Protein AF-A0A6P0T2X6-F1 (afdb_monomer_lite)

Structure (mmCIF, N/CA/C/O backbone):
data_AF-A0A6P0T2X6-F1
#
_entry.id   AF-A0A6P0T2X6-F1
#
loop_
_atom_site.group_PDB
_atom_site.id
_atom_site.type_symbol
_atom_site.label_atom_id
_atom_site.label_alt_id
_atom_site.label_comp_id
_atom_site.label_asym_id
_atom_site.label_entity_id
_atom_site.label_seq_id
_atom_site.pdbx_PDB_ins_code
_atom_site.Cartn_x
_atom_site.Cartn_y
_atom_site.Cartn_z
_atom_site.occupancy
_atom_site.B_iso_or_equiv
_atom_site.auth_seq_id
_atom_site.auth_comp_id
_atom_site.auth_asym_id
_atom_site.auth_atom_id
_atom_site.pdbx_PDB_model_num
ATOM 1 N N . MET A 1 1 ? -21.046 -7.650 6.743 1.00 77.81 1 MET A N 1
ATOM 2 C CA . MET A 1 1 ? -20.818 -6.300 6.173 1.00 77.81 1 MET A CA 1
ATOM 3 C C . MET A 1 1 ? -19.509 -5.763 6.738 1.00 77.81 1 MET A C 1
ATOM 5 O O . MET A 1 1 ? -19.230 -6.063 7.890 1.00 77.81 1 MET A O 1
ATOM 9 N N . GLN A 1 2 ? -18.695 -5.042 5.960 1.00 88.12 2 GLN A N 1
ATOM 10 C CA . GLN A 1 2 ? -17.404 -4.502 6.414 1.00 88.12 2 GLN A CA 1
ATOM 11 C C . GLN A 1 2 ? -17.383 -2.985 6.212 1.00 88.12 2 GLN A C 1
ATOM 13 O O . GLN A 1 2 ? -17.538 -2.525 5.084 1.00 88.12 2 GLN A O 1
ATOM 18 N N . LEU A 1 3 ? -17.189 -2.225 7.294 1.00 95.38 3 LEU A N 1
ATOM 19 C CA . LEU A 1 3 ? -17.110 -0.766 7.251 1.00 95.38 3 LEU A CA 1
ATOM 20 C C . LEU A 1 3 ? -15.648 -0.326 7.102 1.00 95.38 3 LEU A C 1
ATOM 22 O O . LEU A 1 3 ? -14.772 -0.789 7.836 1.00 95.38 3 LEU A O 1
ATOM 26 N N . ILE A 1 4 ? -15.381 0.560 6.144 1.00 95.50 4 ILE A N 1
ATOM 27 C CA . ILE A 1 4 ? -14.054 1.130 5.895 1.00 95.50 4 ILE A CA 1
ATOM 28 C C . ILE A 1 4 ? -14.215 2.635 5.712 1.00 95.50 4 ILE A C 1
ATOM 30 O O . ILE A 1 4 ? -15.064 3.063 4.932 1.00 95.50 4 ILE A O 1
ATOM 34 N N . ILE A 1 5 ? -13.405 3.427 6.409 1.00 95.88 5 ILE A N 1
ATOM 35 C CA . ILE A 1 5 ? -13.411 4.884 6.301 1.00 95.88 5 ILE A CA 1
ATOM 36 C C . ILE A 1 5 ? -12.134 5.401 5.640 1.00 95.88 5 ILE A C 1
ATOM 38 O O . ILE A 1 5 ? -11.031 5.045 6.043 1.00 95.88 5 ILE A O 1
ATOM 42 N N . GLY A 1 6 ? -12.285 6.257 4.629 1.00 94.00 6 GLY A N 1
ATOM 43 C CA . GLY A 1 6 ? -11.188 6.973 3.970 1.00 94.00 6 GLY A CA 1
ATOM 44 C C . GLY A 1 6 ? -11.047 8.393 4.510 1.00 94.00 6 GLY A C 1
ATOM 45 O O . GLY A 1 6 ? -11.307 9.351 3.792 1.00 94.00 6 GLY A O 1
ATOM 46 N N . SER A 1 7 ? -10.715 8.531 5.793 1.00 92.00 7 SER A N 1
ATOM 47 C CA . SER A 1 7 ? -10.508 9.824 6.451 1.00 92.00 7 SER A CA 1
ATOM 48 C C . SER A 1 7 ? -9.196 9.802 7.230 1.00 92.00 7 SER A C 1
ATOM 50 O O . SER A 1 7 ? -8.650 8.746 7.529 1.00 92.00 7 SER A O 1
ATOM 52 N N . HIS A 1 8 ? -8.684 10.984 7.559 1.00 89.00 8 HIS A N 1
ATOM 53 C CA . HIS A 1 8 ? -7.601 11.152 8.531 1.00 89.00 8 HIS A CA 1
ATOM 54 C C . HIS A 1 8 ? -8.084 11.855 9.807 1.00 89.00 8 HIS A C 1
ATOM 56 O O . HIS A 1 8 ? -7.308 12.089 10.735 1.00 89.00 8 HIS A O 1
ATOM 62 N N . ASN A 1 9 ? -9.372 12.207 9.874 1.00 93.31 9 ASN A N 1
ATOM 63 C CA . ASN A 1 9 ? -9.953 12.847 11.040 1.00 93.31 9 ASN A CA 1
ATOM 64 C C . ASN A 1 9 ? -10.232 11.806 12.136 1.00 93.31 9 ASN A C 1
ATOM 66 O O . ASN A 1 9 ? -11.081 10.925 11.990 1.00 93.31 9 ASN A O 1
ATOM 70 N N . LYS A 1 10 ? -9.535 11.955 13.267 1.00 95.19 10 LYS A N 1
ATOM 71 C CA . LYS A 1 10 ? -9.621 11.044 14.418 1.00 95.19 10 LYS A CA 1
ATOM 72 C C . LYS A 1 10 ? -11.046 10.929 14.970 1.00 95.19 10 LYS A C 1
ATOM 74 O O . LYS A 1 10 ? -11.495 9.820 15.231 1.00 95.19 10 LYS A O 1
ATOM 79 N N . ALA A 1 11 ? -11.772 12.044 15.081 1.00 95.94 11 ALA A N 1
ATOM 80 C CA . ALA A 1 11 ? -13.141 12.042 15.594 1.00 95.94 11 ALA A CA 1
ATOM 81 C C . ALA A 1 11 ? -14.099 11.281 14.664 1.00 95.94 11 ALA A C 1
ATOM 83 O O . ALA A 1 11 ? -14.984 10.572 15.136 1.00 95.94 11 ALA A O 1
ATOM 84 N N . THR A 1 12 ? -13.895 11.358 13.345 1.00 96.31 12 THR A N 1
ATOM 85 C CA . THR A 1 12 ? -14.683 10.566 12.392 1.00 96.31 12 THR A CA 1
ATOM 86 C C . THR A 1 12 ? -14.374 9.073 12.499 1.00 96.31 12 THR A C 1
ATOM 88 O O . THR A 1 12 ? -15.289 8.263 12.379 1.00 96.31 12 THR A O 1
ATOM 91 N N . HIS A 1 13 ? -13.121 8.686 12.765 1.00 96.25 13 HIS A N 1
ATOM 92 C CA . HIS A 1 13 ? -12.790 7.281 13.034 1.00 96.25 13 HIS A CA 1
ATOM 93 C C . HIS A 1 13 ? -13.506 6.768 14.279 1.00 96.25 13 HIS A C 1
ATOM 95 O O . HIS A 1 13 ? -14.048 5.666 14.257 1.00 96.25 13 HIS A O 1
ATOM 101 N N . ASP A 1 14 ? -13.507 7.560 15.349 1.00 95.44 14 ASP A N 1
ATOM 102 C CA . ASP A 1 14 ? -14.131 7.178 16.614 1.00 95.44 14 ASP A CA 1
ATOM 103 C C . ASP A 1 14 ? -15.646 7.028 16.438 1.00 95.44 14 ASP A C 1
ATOM 105 O O . ASP A 1 14 ? -16.199 5.996 16.804 1.00 95.44 14 ASP A O 1
ATOM 109 N N . LEU A 1 15 ? -16.293 7.986 15.766 1.00 96.38 15 LEU A N 1
ATOM 110 C CA . LEU A 1 15 ? -17.717 7.917 15.430 1.00 96.38 15 LEU A CA 1
ATOM 111 C C . LEU A 1 15 ? -18.057 6.707 14.548 1.00 96.38 15 LEU A C 1
ATOM 113 O O . LEU A 1 15 ? -19.029 6.007 14.804 1.00 96.38 15 LEU A O 1
ATOM 117 N N . ALA A 1 16 ? -17.274 6.436 13.502 1.00 96.00 16 ALA A N 1
ATOM 118 C CA . ALA A 1 16 ? -17.535 5.283 12.643 1.00 96.00 16 ALA A CA 1
ATOM 119 C C . ALA A 1 16 ? -17.399 3.964 13.419 1.00 96.00 16 ALA A C 1
ATOM 121 O O . ALA A 1 16 ? -18.199 3.048 13.222 1.00 96.00 16 ALA A O 1
ATOM 122 N N . ASN A 1 17 ? -16.431 3.892 14.341 1.00 95.38 17 ASN A N 1
ATOM 123 C CA . ASN A 1 17 ? -16.254 2.731 15.201 1.00 95.38 17 ASN A CA 1
ATOM 124 C C . ASN A 1 17 ? -17.401 2.541 16.193 1.00 95.38 17 ASN A C 1
ATOM 126 O O . ASN A 1 17 ? -17.608 1.403 16.567 1.00 95.38 17 ASN A O 1
ATOM 130 N N . THR A 1 18 ? -18.188 3.556 16.580 1.00 95.12 18 THR A N 1
ATOM 131 C CA . THR A 1 18 ? -19.366 3.320 17.446 1.00 95.12 18 THR A CA 1
ATOM 132 C C . THR A 1 18 ? -20.518 2.607 16.735 1.00 95.12 18 THR A C 1
ATOM 134 O O . THR A 1 18 ? -21.463 2.187 17.392 1.00 95.12 18 THR A O 1
ATOM 137 N N . ILE A 1 19 ? -20.489 2.530 15.401 1.00 95.50 19 ILE A N 1
ATOM 138 C CA . ILE A 1 19 ? -21.557 1.924 14.596 1.00 95.50 19 ILE A CA 1
ATOM 139 C C . ILE A 1 19 ? -21.245 0.449 14.334 1.00 95.50 19 ILE A C 1
ATOM 141 O O . ILE A 1 19 ? -22.082 -0.415 14.574 1.00 95.50 19 ILE A O 1
ATOM 145 N N . LEU A 1 20 ? -20.048 0.173 13.809 1.00 96.25 20 LEU A N 1
ATOM 146 C CA . LEU A 1 20 ? -19.527 -1.160 13.502 1.00 96.25 20 LEU A CA 1
ATOM 147 C C . LEU A 1 20 ? -17.993 -1.128 13.549 1.00 96.25 20 LEU A C 1
ATOM 149 O O . LEU A 1 20 ? -17.413 -0.057 13.351 1.00 96.25 20 LEU A O 1
ATOM 153 N N . PRO A 1 21 ? -17.315 -2.287 13.685 1.00 97.38 21 PRO A N 1
ATOM 154 C CA . PRO A 1 21 ? -15.869 -2.371 13.499 1.00 97.38 21 PRO A CA 1
ATOM 155 C C . PRO A 1 21 ? -15.427 -1.716 12.185 1.00 97.38 21 PRO A C 1
ATOM 157 O O . PRO A 1 21 ? -15.724 -2.211 11.092 1.00 97.38 21 PRO A O 1
ATOM 160 N N . CYS A 1 22 ? -14.733 -0.581 12.297 1.00 97.44 22 CYS A N 1
ATOM 161 C CA . CYS A 1 22 ? -14.394 0.271 11.167 1.00 97.44 22 CYS A CA 1
ATOM 162 C C . CYS A 1 22 ? -12.889 0.238 10.885 1.00 97.44 22 CYS A C 1
ATOM 164 O O . CYS A 1 22 ? -12.063 0.619 11.716 1.00 97.44 22 CYS A O 1
ATOM 166 N N . LYS A 1 23 ? -12.536 -0.216 9.682 1.00 96.94 23 LYS A N 1
ATOM 167 C CA . LYS A 1 23 ? -11.163 -0.204 9.161 1.00 96.94 23 LYS A CA 1
ATOM 168 C C . LYS A 1 23 ? -10.841 1.158 8.550 1.00 96.94 23 LYS A C 1
ATOM 170 O O . LYS A 1 23 ? -11.752 1.883 8.162 1.00 96.94 23 LYS A O 1
ATOM 175 N N . VAL A 1 24 ? -9.562 1.494 8.414 1.00 97.12 24 VAL A N 1
ATOM 176 C CA . VAL A 1 24 ? -9.140 2.817 7.924 1.00 97.12 24 VAL A CA 1
ATOM 177 C C . VAL A 1 24 ? -8.389 2.664 6.607 1.00 97.12 24 VAL A C 1
ATOM 179 O O . VAL A 1 24 ? -7.439 1.903 6.512 1.00 97.12 24 VAL A O 1
ATOM 182 N N . PHE A 1 25 ? -8.821 3.371 5.576 1.00 94.50 25 PHE A N 1
ATOM 183 C CA . PHE A 1 25 ? -8.206 3.365 4.255 1.00 94.50 25 PHE A CA 1
ATOM 184 C C . PHE A 1 25 ? -7.352 4.617 4.059 1.00 94.50 25 PHE A C 1
ATOM 186 O O . PHE A 1 25 ? -7.776 5.716 4.417 1.00 94.50 25 PHE A O 1
ATOM 193 N N . ASN A 1 26 ? -6.173 4.457 3.458 1.00 93.38 26 ASN A N 1
ATOM 194 C CA . ASN A 1 26 ? -5.229 5.547 3.239 1.00 93.38 26 ASN A CA 1
ATOM 195 C C . ASN A 1 26 ? -4.812 5.636 1.779 1.00 93.38 26 ASN A C 1
ATOM 197 O O . ASN A 1 26 ? -4.674 4.629 1.080 1.00 93.38 26 ASN A O 1
ATOM 201 N N . LEU A 1 27 ? -4.558 6.864 1.347 1.00 89.19 27 LEU A N 1
ATOM 202 C CA . LEU A 1 27 ? -4.067 7.141 0.011 1.00 89.19 27 LEU A CA 1
ATOM 203 C C . LEU A 1 27 ? -2.539 7.032 -0.025 1.00 89.19 27 LEU A C 1
ATOM 205 O O . LEU A 1 27 ? -1.864 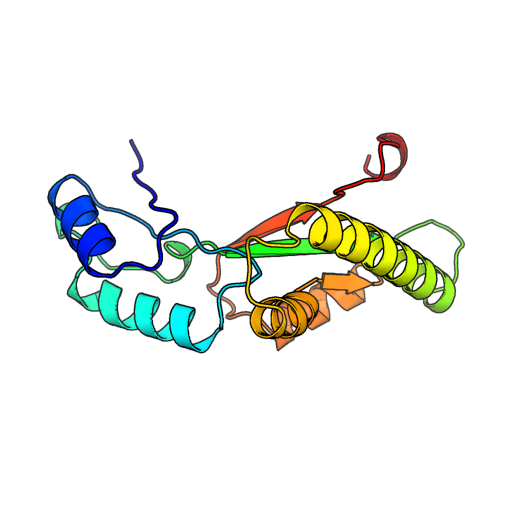7.170 0.994 1.00 89.19 27 LEU A O 1
ATOM 209 N N . SER A 1 28 ? -1.985 6.856 -1.220 1.00 83.94 28 SER A N 1
ATOM 210 C CA . SER A 1 28 ? -0.539 6.842 -1.476 1.00 83.94 28 SER A CA 1
ATOM 211 C C . SER A 1 28 ? 0.170 8.111 -1.001 1.00 83.94 28 SER A C 1
ATOM 213 O O . SER A 1 28 ? 1.370 8.093 -0.750 1.00 83.94 28 SER A O 1
ATOM 215 N N . ILE A 1 29 ? -0.570 9.209 -0.840 1.00 81.50 29 ILE A N 1
ATOM 216 C CA . ILE A 1 29 ? -0.062 10.495 -0.356 1.00 81.50 29 ILE A CA 1
ATOM 217 C C . ILE A 1 29 ? 0.016 10.585 1.177 1.00 81.50 29 ILE A C 1
ATOM 219 O O . ILE A 1 29 ? 0.573 11.548 1.702 1.00 81.50 29 ILE A O 1
ATOM 223 N N . THR A 1 30 ? -0.572 9.630 1.905 1.00 87.44 30 THR A N 1
ATOM 224 C CA . THR A 1 30 ? -0.603 9.643 3.370 1.00 87.44 30 THR A CA 1
ATOM 225 C C . THR A 1 30 ? 0.806 9.374 3.930 1.00 87.44 30 THR A C 1
ATOM 227 O O . THR A 1 30 ? 1.393 8.336 3.607 1.00 87.44 30 THR A O 1
ATOM 230 N N . PRO A 1 31 ? 1.362 10.272 4.770 1.00 87.38 31 PRO A N 1
ATOM 231 C CA . PRO A 1 31 ? 2.697 10.105 5.352 1.00 87.38 31 PRO A CA 1
ATOM 232 C C . PRO A 1 31 ? 2.815 8.881 6.269 1.00 87.38 31 PRO A C 1
ATOM 234 O O . PRO A 1 31 ? 1.878 8.575 7.003 1.00 87.38 31 PRO A O 1
ATOM 237 N N . GLU A 1 32 ? 3.992 8.247 6.303 1.00 89.00 32 GLU A N 1
ATOM 238 C CA . GLU A 1 32 ? 4.254 7.056 7.134 1.00 89.00 32 GLU A CA 1
ATOM 239 C C . GLU A 1 32 ? 3.977 7.287 8.622 1.00 89.00 32 GLU A C 1
ATOM 241 O O . GLU A 1 32 ? 3.315 6.487 9.272 1.00 89.00 32 GLU A O 1
ATOM 246 N N . GLU A 1 33 ? 4.402 8.431 9.157 1.00 91.56 33 GLU A N 1
ATOM 247 C CA . GLU A 1 33 ? 4.171 8.786 10.561 1.00 91.56 33 GLU A CA 1
ATOM 248 C C . GLU A 1 33 ? 2.675 8.787 10.920 1.00 91.56 33 GLU A C 1
ATOM 250 O O . GLU A 1 33 ? 2.279 8.314 11.984 1.00 91.56 33 GLU A O 1
ATOM 255 N N . GLN A 1 34 ? 1.822 9.247 10.001 1.00 92.19 34 GLN A N 1
ATOM 256 C CA . GLN A 1 34 ? 0.373 9.265 10.201 1.00 92.19 34 GLN A CA 1
ATOM 257 C C . GLN A 1 34 ? -0.241 7.857 10.140 1.00 92.19 34 GLN A C 1
ATOM 259 O O . GLN A 1 34 ? -1.222 7.572 10.838 1.00 92.19 34 GLN A O 1
ATOM 264 N N . ILE A 1 35 ? 0.333 6.972 9.322 1.00 93.94 35 ILE A N 1
ATOM 265 C CA . ILE A 1 35 ? -0.034 5.552 9.258 1.00 93.94 35 ILE A CA 1
ATOM 266 C C . ILE A 1 35 ? 0.294 4.880 10.591 1.00 93.94 35 ILE A C 1
ATOM 268 O O . ILE A 1 35 ? -0.585 4.244 11.177 1.00 93.94 35 ILE A O 1
ATOM 272 N N . GLU A 1 36 ? 1.499 5.094 11.120 1.00 96.06 36 GLU A N 1
ATOM 273 C CA . GLU A 1 36 ? 1.912 4.549 12.415 1.00 96.06 36 GLU A CA 1
ATOM 274 C C . GLU A 1 36 ? 1.065 5.083 13.568 1.00 96.06 36 GLU A C 1
ATOM 276 O O . GLU A 1 36 ? 0.564 4.303 14.380 1.00 96.06 36 GLU A O 1
ATOM 281 N N . GLU A 1 37 ? 0.825 6.395 13.617 1.00 96.69 37 GLU A N 1
ATOM 282 C CA . GLU A 1 37 ? -0.029 7.001 14.640 1.00 96.69 37 GLU A CA 1
ATOM 283 C C . GLU A 1 37 ? -1.433 6.379 14.620 1.00 96.69 37 GLU A C 1
ATOM 285 O O . GLU A 1 37 ? -1.989 6.007 15.661 1.00 96.69 37 GLU A O 1
ATOM 290 N N . THR A 1 38 ? -2.004 6.211 13.424 1.00 97.12 38 THR A N 1
ATOM 291 C CA . THR A 1 38 ? -3.316 5.583 13.260 1.00 97.12 38 THR A CA 1
ATOM 292 C C . THR A 1 38 ? -3.286 4.130 13.718 1.00 97.12 38 THR A C 1
ATOM 294 O O . THR A 1 38 ? -4.172 3.717 14.469 1.00 97.12 38 THR A O 1
ATOM 297 N N . HIS A 1 39 ? -2.267 3.364 13.320 1.00 97.62 39 HIS A N 1
ATOM 298 C CA . HIS A 1 39 ? -2.118 1.966 13.701 1.00 97.62 39 HIS A CA 1
ATOM 299 C C . HIS A 1 39 ? -2.023 1.794 15.224 1.00 97.62 39 HIS A C 1
ATOM 301 O O . HIS A 1 39 ? -2.777 0.998 15.785 1.00 97.62 39 HIS A O 1
ATOM 307 N N . GLN A 1 40 ? -1.171 2.566 15.909 1.00 97.69 40 GLN A N 1
ATOM 308 C CA . GLN A 1 40 ? -1.022 2.477 17.367 1.00 97.69 40 GLN A CA 1
ATOM 309 C C . GLN A 1 40 ? -2.294 2.897 18.103 1.00 97.69 40 GLN A C 1
ATOM 311 O O . GLN A 1 40 ? -2.721 2.223 19.040 1.00 97.69 40 GLN A O 1
ATOM 316 N N . ARG A 1 41 ? -2.949 3.975 17.660 1.00 96.88 41 ARG A N 1
ATOM 317 C CA . ARG A 1 41 ? -4.198 4.436 18.275 1.00 96.88 41 ARG A CA 1
ATOM 318 C C . ARG A 1 41 ? -5.299 3.384 18.161 1.00 96.88 41 ARG A C 1
ATOM 320 O O . ARG A 1 41 ? -6.001 3.119 19.135 1.00 96.88 41 ARG A O 1
ATOM 327 N N . MET A 1 42 ? -5.441 2.763 16.991 1.00 97.19 42 MET A N 1
ATOM 328 C CA . MET A 1 42 ? -6.500 1.786 16.744 1.00 97.19 42 MET A CA 1
ATOM 329 C C . MET A 1 42 ? -6.343 0.500 17.564 1.00 97.19 42 MET A C 1
ATOM 331 O O . MET A 1 42 ? -7.360 -0.100 17.895 1.00 97.19 42 MET A O 1
ATOM 335 N N . LYS A 1 43 ? -5.132 0.147 18.027 1.00 97.00 43 LYS A N 1
ATOM 336 C CA . LYS A 1 43 ? -4.938 -0.954 18.995 1.00 97.00 43 LYS A CA 1
ATOM 337 C C . LYS A 1 43 ? -5.763 -0.805 20.274 1.00 97.00 43 LYS A C 1
ATOM 339 O O . LYS A 1 43 ? -6.094 -1.807 20.888 1.00 97.00 43 LYS A O 1
ATOM 344 N N . THR A 1 44 ? -6.098 0.425 20.670 1.00 95.44 44 THR A N 1
ATOM 345 C CA . THR A 1 44 ? -6.876 0.698 21.894 1.00 95.44 44 THR A CA 1
ATOM 346 C C . THR A 1 44 ? -8.285 1.227 21.625 1.00 95.44 44 THR A C 1
ATOM 348 O O . THR A 1 44 ? -9.091 1.322 22.548 1.00 95.44 44 THR A O 1
ATOM 351 N N . LYS A 1 45 ? -8.588 1.609 20.379 1.00 95.38 45 LYS A N 1
ATOM 352 C CA . LYS A 1 45 ? -9.839 2.287 19.996 1.00 95.38 45 LYS A CA 1
ATOM 353 C C . LYS A 1 45 ? -10.723 1.484 19.051 1.00 95.38 45 LYS A C 1
ATOM 355 O O . LYS A 1 45 ? -11.841 1.914 18.777 1.00 95.38 45 LYS A O 1
ATOM 360 N N . PHE A 1 46 ? -10.232 0.369 18.518 1.00 97.31 46 PHE A N 1
ATOM 361 C CA . PHE A 1 46 ? -11.020 -0.454 17.616 1.00 97.31 46 PHE A CA 1
ATOM 362 C C . PHE A 1 46 ? -12.232 -1.052 18.335 1.00 97.31 46 PHE A C 1
ATOM 364 O O . PHE A 1 46 ? -12.184 -1.345 19.529 1.00 97.31 46 PHE A O 1
ATOM 371 N N . HIS A 1 47 ? -13.336 -1.182 17.603 1.00 96.56 47 HIS A N 1
ATOM 372 C CA . HIS A 1 47 ? -14.591 -1.666 18.162 1.00 96.56 47 HIS A CA 1
ATOM 373 C C . HIS A 1 47 ? -14.427 -3.078 18.756 1.00 96.56 47 HIS A C 1
ATOM 375 O O . HIS A 1 47 ? -13.880 -3.943 18.067 1.00 96.56 47 HIS A O 1
ATOM 381 N N . PRO A 1 48 ? -14.940 -3.351 19.972 1.00 93.88 48 PRO A N 1
ATOM 382 C CA . PRO A 1 48 ? -14.721 -4.623 20.668 1.00 93.88 48 PRO A CA 1
ATOM 383 C C . PRO A 1 48 ? -15.230 -5.839 19.882 1.00 93.88 48 PRO A C 1
ATOM 385 O O . PRO A 1 48 ? -14.549 -6.859 19.824 1.00 93.88 48 PRO A O 1
ATOM 388 N N . ASP A 1 49 ? -16.361 -5.715 19.181 1.00 95.44 49 ASP A N 1
ATOM 389 C CA . ASP A 1 49 ? -16.897 -6.814 18.358 1.00 95.44 49 ASP A CA 1
ATOM 390 C C . ASP A 1 49 ? -16.029 -7.128 17.124 1.00 95.44 49 ASP A C 1
ATOM 392 O O . ASP A 1 49 ? -16.252 -8.122 16.435 1.00 95.44 49 ASP A O 1
ATOM 396 N N . GLY A 1 50 ? -15.051 -6.273 16.806 1.00 94.19 50 GLY A N 1
ATOM 397 C CA . GLY A 1 50 ? -14.090 -6.481 15.725 1.00 94.19 50 GLY A CA 1
ATOM 398 C C . GLY A 1 50 ? -12.911 -7.377 16.105 1.00 94.19 50 GLY A C 1
ATOM 399 O O . GLY A 1 50 ? -12.126 -7.733 15.221 1.00 94.19 50 GLY A O 1
ATOM 400 N N . GLY A 1 51 ? -12.782 -7.730 17.389 1.00 95.19 51 GLY A N 1
ATOM 401 C CA . GLY A 1 51 ? -11.594 -8.370 17.944 1.00 95.19 51 GLY A CA 1
ATOM 402 C C . GLY A 1 51 ? -10.395 -7.421 17.981 1.00 95.19 51 GLY A C 1
ATOM 403 O O . GLY A 1 51 ? -10.545 -6.200 17.955 1.00 95.19 51 GLY A O 1
ATOM 404 N N . ASP A 1 52 ? -9.191 -7.986 18.021 1.00 96.88 52 ASP A N 1
ATOM 405 C CA . ASP A 1 52 ? -7.968 -7.189 18.071 1.00 96.88 52 ASP A CA 1
ATOM 406 C C . ASP A 1 52 ? -7.708 -6.458 16.752 1.00 96.88 52 ASP A C 1
ATOM 408 O O . ASP A 1 52 ? -7.848 -7.008 15.653 1.00 96.88 52 ASP A O 1
ATOM 412 N N . TRP A 1 53 ? -7.259 -5.208 16.861 1.00 97.56 53 TRP A N 1
ATOM 413 C CA . TRP A 1 53 ? -6.812 -4.443 15.705 1.00 97.56 53 TRP A CA 1
ATOM 414 C C . TRP A 1 53 ? -5.595 -5.100 15.051 1.00 97.56 53 TRP A C 1
ATOM 416 O O . TRP A 1 53 ? -4.606 -5.413 15.712 1.00 97.56 53 TRP A O 1
ATOM 426 N N . GLN A 1 54 ? -5.641 -5.230 13.729 1.00 97.44 54 GLN A N 1
ATOM 427 C CA . GLN A 1 54 ? -4.554 -5.778 12.928 1.00 97.44 54 GLN A CA 1
ATOM 428 C C . GLN A 1 54 ? -4.015 -4.724 11.970 1.00 97.44 54 GLN A C 1
ATOM 430 O O . GLN A 1 54 ? -4.773 -3.909 11.441 1.00 97.44 54 GLN A O 1
ATOM 435 N N . ARG A 1 55 ? -2.712 -4.760 11.676 1.00 96.56 55 ARG A N 1
ATOM 436 C CA . ARG A 1 55 ? -2.096 -3.784 10.768 1.00 96.56 55 ARG A CA 1
ATOM 437 C C . ARG A 1 55 ? -2.724 -3.779 9.374 1.00 96.56 55 ARG A C 1
ATOM 439 O O . ARG A 1 55 ? -3.000 -2.718 8.825 1.00 96.56 55 ARG A O 1
ATOM 446 N N . TRP A 1 56 ? -3.093 -4.947 8.858 1.00 96.19 56 TRP A N 1
ATOM 447 C CA . TRP A 1 56 ? -3.763 -5.085 7.563 1.00 96.19 56 TRP A CA 1
ATOM 448 C C . TRP A 1 56 ? -5.190 -4.501 7.507 1.00 96.19 56 TRP A C 1
ATOM 450 O O . TRP A 1 56 ? -5.792 -4.459 6.429 1.00 96.19 56 TRP A O 1
ATOM 460 N N . TYR A 1 57 ? -5.751 -4.032 8.631 1.00 97.00 57 TYR A N 1
ATOM 461 C CA . TYR A 1 57 ? -6.972 -3.213 8.660 1.00 97.00 57 TYR A CA 1
ATOM 462 C C . TYR A 1 57 ? -6.735 -1.749 8.271 1.00 97.00 57 TYR A C 1
ATOM 464 O O . TYR A 1 57 ? -7.680 -0.959 8.257 1.00 97.00 57 TYR A O 1
ATOM 472 N N . LEU A 1 58 ? -5.497 -1.406 7.918 1.00 95.56 58 LEU A N 1
ATOM 473 C CA . LEU A 1 58 ? -5.076 -0.091 7.471 1.00 95.56 58 LEU A CA 1
ATOM 474 C C . LEU A 1 58 ? -4.614 -0.119 5.999 1.00 95.56 58 LEU A C 1
ATOM 476 O O . LEU A 1 58 ? -3.454 0.191 5.737 1.00 95.56 58 LEU A O 1
ATOM 480 N N . PRO A 1 59 ? -5.438 -0.554 5.018 1.00 94.69 59 PRO A N 1
ATOM 481 C CA . PRO A 1 59 ? -4.978 -0.638 3.638 1.00 94.69 59 PRO A CA 1
ATOM 482 C C . PRO A 1 59 ? -4.501 0.716 3.106 1.00 94.69 59 PRO A C 1
ATOM 484 O O . PRO A 1 59 ? -5.087 1.762 3.405 1.00 94.69 59 PRO A O 1
ATOM 487 N N . ARG A 1 60 ? -3.455 0.673 2.281 1.00 92.44 60 ARG A N 1
ATOM 488 C CA . ARG A 1 60 ? -2.829 1.851 1.671 1.00 92.44 60 ARG A CA 1
ATOM 489 C C . ARG A 1 60 ? -2.797 1.696 0.164 1.00 92.44 60 ARG A C 1
ATOM 491 O O . ARG A 1 60 ? -2.450 0.620 -0.323 1.00 92.44 60 ARG A O 1
ATOM 498 N N . THR A 1 61 ? -3.141 2.742 -0.578 1.00 91.94 61 THR A N 1
ATOM 499 C CA . THR A 1 61 ? -2.943 2.708 -2.029 1.00 91.94 61 THR A CA 1
ATOM 500 C C . THR A 1 61 ? -1.481 2.932 -2.388 1.00 91.94 61 THR A C 1
ATOM 502 O O . THR A 1 61 ? -0.771 3.684 -1.722 1.00 91.94 61 THR A O 1
ATOM 505 N N . ALA A 1 62 ? -1.030 2.284 -3.457 1.00 91.00 62 ALA A N 1
ATOM 506 C CA . ALA A 1 62 ? 0.254 2.562 -4.085 1.00 91.00 62 ALA A CA 1
ATOM 507 C C . ALA A 1 62 ? 0.062 2.552 -5.600 1.00 91.00 62 ALA A C 1
ATOM 509 O O . ALA A 1 62 ? -0.502 1.606 -6.150 1.00 91.00 62 ALA A O 1
ATOM 510 N N . MET A 1 63 ? 0.506 3.614 -6.268 1.00 90.19 63 MET A N 1
ATOM 511 C CA . MET A 1 63 ? 0.533 3.653 -7.729 1.00 90.19 63 MET A CA 1
ATOM 512 C C . MET A 1 63 ? 1.679 2.781 -8.220 1.00 90.19 63 MET A C 1
ATOM 514 O O . MET A 1 63 ? 2.780 2.883 -7.679 1.00 90.19 63 MET A O 1
ATOM 518 N N . VAL A 1 64 ? 1.426 1.943 -9.223 1.00 91.81 64 VAL A N 1
ATOM 519 C CA . VAL A 1 64 ? 2.425 1.021 -9.768 1.00 91.81 64 VAL A CA 1
ATOM 520 C C . VAL A 1 64 ? 2.617 1.273 -11.257 1.00 91.81 64 VAL A C 1
ATOM 522 O O . VAL A 1 64 ? 1.686 1.136 -12.050 1.00 91.81 64 VAL A O 1
ATOM 525 N N . PHE A 1 65 ? 3.852 1.597 -11.628 1.00 91.56 65 PHE A N 1
ATOM 526 C CA . PHE A 1 65 ? 4.310 1.778 -12.999 1.00 91.56 65 PHE A CA 1
ATOM 527 C C . PHE A 1 65 ? 5.377 0.730 -13.285 1.00 91.56 65 PHE A C 1
ATOM 529 O O . PHE A 1 65 ? 6.533 0.861 -12.891 1.00 91.56 65 PHE A O 1
ATOM 536 N N . ILE A 1 66 ? 4.962 -0.347 -13.938 1.00 91.94 66 ILE A N 1
ATOM 537 C CA . ILE A 1 66 ? 5.794 -1.523 -14.163 1.00 91.94 66 ILE A CA 1
ATOM 538 C C . ILE A 1 66 ? 6.010 -1.737 -15.660 1.00 91.94 66 ILE A C 1
ATOM 540 O O . ILE A 1 66 ? 5.086 -1.556 -16.455 1.00 91.94 66 ILE A O 1
ATOM 544 N N . ASP A 1 67 ? 7.219 -2.134 -16.054 1.00 92.19 67 ASP A N 1
ATOM 545 C CA . ASP A 1 67 ? 7.466 -2.650 -17.401 1.00 92.19 67 ASP A CA 1
ATOM 546 C C . ASP A 1 67 ? 8.132 -4.024 -17.354 1.00 92.19 67 ASP A C 1
ATOM 548 O O . ASP A 1 67 ? 9.187 -4.225 -16.749 1.00 92.19 67 ASP A O 1
ATOM 552 N N . ASN A 1 68 ? 7.505 -4.980 -18.036 1.00 91.38 68 ASN A N 1
ATOM 553 C CA . ASN A 1 68 ? 8.040 -6.320 -18.227 1.00 91.38 68 ASN A CA 1
ATOM 554 C C . ASN A 1 68 ? 8.056 -6.715 -19.711 1.00 91.38 68 ASN A C 1
ATOM 556 O O . ASN A 1 68 ? 7.835 -7.875 -20.055 1.00 91.38 68 ASN A O 1
ATOM 560 N N . THR A 1 69 ? 8.290 -5.749 -20.608 1.00 89.94 69 THR A N 1
ATOM 561 C CA . THR A 1 69 ? 8.253 -6.014 -22.048 1.00 89.94 69 THR A CA 1
ATOM 562 C C . THR A 1 69 ? 9.315 -7.059 -22.427 1.00 89.94 69 THR A C 1
ATOM 564 O O . THR A 1 69 ? 10.508 -6.830 -22.186 1.00 89.94 69 THR A O 1
ATOM 567 N N . PRO A 1 70 ? 8.937 -8.185 -23.064 1.00 88.75 70 PRO A N 1
ATOM 568 C CA . PRO A 1 70 ? 9.895 -9.203 -23.479 1.00 88.75 70 PRO A CA 1
ATOM 569 C C . PRO A 1 70 ? 10.966 -8.643 -24.421 1.00 88.75 70 PRO A C 1
ATOM 571 O O . PRO A 1 70 ? 10.696 -7.761 -25.235 1.00 88.75 70 PRO A O 1
ATOM 574 N N . LYS A 1 71 ? 12.181 -9.203 -24.355 1.00 92.62 71 LYS A N 1
ATOM 575 C CA . LYS A 1 71 ? 13.336 -8.857 -25.214 1.00 92.62 71 LYS A CA 1
ATOM 576 C C . LYS A 1 71 ? 13.899 -7.436 -25.041 1.00 92.62 71 LYS A C 1
ATOM 578 O O . LYS A 1 71 ? 14.874 -7.110 -25.714 1.00 92.62 71 LYS A O 1
ATOM 583 N N . LYS A 1 72 ? 13.354 -6.613 -24.139 1.00 93.62 72 LYS A N 1
ATOM 584 C CA . LYS A 1 72 ? 13.977 -5.348 -23.725 1.00 93.62 72 LYS A CA 1
ATOM 585 C C . LYS A 1 72 ? 14.981 -5.580 -22.598 1.00 93.62 72 LYS A C 1
ATOM 587 O O . LYS A 1 72 ? 14.779 -6.433 -21.730 1.00 93.62 72 LYS A O 1
ATOM 592 N N . SER A 1 73 ? 16.065 -4.809 -22.596 1.00 97.00 73 SER A N 1
ATOM 593 C CA . SER A 1 73 ? 17.035 -4.837 -21.498 1.00 97.00 73 SER A CA 1
ATOM 594 C C . SER A 1 73 ? 16.401 -4.323 -20.198 1.00 97.00 73 SER A C 1
ATOM 596 O O . SER A 1 73 ? 15.391 -3.623 -20.220 1.00 97.00 73 SER A O 1
ATOM 598 N N . ILE A 1 74 ? 16.986 -4.657 -19.042 1.00 96.62 74 ILE A N 1
ATOM 599 C CA . ILE A 1 74 ? 16.525 -4.133 -17.739 1.00 96.62 74 ILE A CA 1
ATOM 600 C C . ILE A 1 74 ? 16.530 -2.597 -17.741 1.00 96.62 74 ILE A C 1
ATOM 602 O O . ILE A 1 74 ? 15.560 -1.985 -17.306 1.00 96.62 74 ILE A O 1
ATOM 606 N N . ALA A 1 75 ? 17.583 -1.979 -18.286 1.00 97.25 75 ALA A N 1
ATOM 607 C CA . ALA A 1 75 ? 17.691 -0.524 -18.378 1.00 97.25 75 ALA A CA 1
ATOM 608 C C . ALA A 1 75 ? 16.551 0.091 -19.206 1.00 97.25 75 ALA A C 1
ATOM 610 O O . ALA A 1 75 ? 15.916 1.034 -18.750 1.00 97.25 75 ALA A O 1
ATOM 611 N N . GLN A 1 76 ? 16.230 -0.497 -20.365 1.00 97.19 76 GLN A N 1
ATOM 612 C CA . GLN A 1 76 ? 15.117 -0.040 -21.204 1.00 97.19 76 GLN A CA 1
ATOM 613 C C . GLN A 1 76 ? 13.765 -0.188 -20.499 1.00 97.19 76 GLN A C 1
ATOM 615 O O . GLN A 1 76 ? 12.923 0.696 -20.590 1.00 97.19 76 GLN A O 1
ATOM 620 N N . ARG A 1 77 ? 13.540 -1.304 -19.794 1.00 94.75 77 ARG A N 1
ATOM 621 C CA . ARG A 1 77 ? 12.295 -1.523 -19.040 1.00 94.75 77 ARG A CA 1
ATOM 622 C C . ARG A 1 77 ? 12.127 -0.485 -17.930 1.00 94.75 77 ARG A C 1
ATOM 624 O O . ARG A 1 77 ? 11.055 0.100 -17.801 1.00 94.75 77 ARG A O 1
ATOM 631 N N . ARG A 1 78 ? 13.199 -0.201 -17.185 1.00 95.56 78 ARG A N 1
ATOM 632 C CA . ARG A 1 78 ? 13.214 0.874 -16.183 1.00 95.56 78 ARG A CA 1
ATOM 633 C C . ARG A 1 78 ? 12.880 2.218 -16.814 1.00 95.56 78 ARG A C 1
ATOM 635 O O . ARG A 1 78 ? 11.961 2.874 -16.344 1.00 95.56 78 ARG A O 1
ATOM 642 N N . GLU A 1 79 ? 13.569 2.595 -17.887 1.00 95.25 79 GLU A N 1
ATOM 643 C CA . GLU A 1 79 ? 13.332 3.855 -18.604 1.00 95.25 79 GLU A CA 1
ATOM 644 C C . GLU A 1 79 ? 11.857 4.017 -19.001 1.00 95.25 79 GLU A C 1
ATOM 646 O O . GLU A 1 79 ? 11.233 5.007 -18.632 1.00 95.25 79 GLU A O 1
ATOM 651 N N . ILE A 1 80 ? 11.254 2.992 -19.610 1.00 92.25 80 ILE A N 1
ATOM 652 C CA . ILE A 1 80 ? 9.832 2.997 -19.992 1.00 92.25 80 ILE A CA 1
ATOM 653 C C . ILE A 1 80 ? 8.912 3.171 -18.777 1.00 92.25 80 ILE A C 1
ATOM 655 O O . ILE A 1 80 ? 7.940 3.926 -18.832 1.00 92.25 80 ILE A O 1
ATOM 659 N N . ALA A 1 81 ? 9.185 2.460 -17.681 1.00 91.94 81 ALA A N 1
ATOM 660 C CA . ALA A 1 81 ? 8.401 2.577 -16.457 1.00 91.94 81 ALA A CA 1
ATOM 661 C C . ALA A 1 81 ? 8.492 3.993 -15.861 1.00 91.94 81 ALA A C 1
ATOM 663 O O . ALA A 1 81 ? 7.466 4.559 -15.479 1.00 91.94 81 ALA A O 1
ATOM 664 N N . TYR A 1 82 ? 9.688 4.589 -15.840 1.00 91.38 82 TYR A N 1
ATOM 665 C CA . TYR A 1 82 ? 9.907 5.958 -15.368 1.00 91.38 82 TYR A CA 1
ATOM 666 C C . TYR A 1 82 ? 9.243 7.004 -16.262 1.00 91.38 82 TYR A C 1
ATOM 668 O O . TYR A 1 82 ? 8.619 7.930 -15.747 1.00 91.38 82 TYR A O 1
ATOM 676 N N . GLU A 1 83 ? 9.317 6.856 -17.583 1.00 89.56 83 GLU A N 1
ATOM 677 C CA . GLU A 1 83 ? 8.619 7.741 -18.519 1.00 89.56 83 GLU A CA 1
ATOM 678 C C . GLU A 1 83 ? 7.103 7.710 -18.292 1.00 89.56 83 GLU A C 1
ATOM 680 O O . GLU A 1 83 ? 6.476 8.764 -18.158 1.00 89.56 83 GLU A O 1
ATOM 685 N N . ARG A 1 84 ? 6.520 6.510 -18.164 1.00 87.62 84 ARG A N 1
ATOM 686 C CA . ARG A 1 84 ? 5.093 6.329 -17.851 1.00 87.62 84 ARG A CA 1
ATOM 687 C C . ARG A 1 84 ? 4.718 6.955 -16.514 1.00 87.62 84 ARG A C 1
ATOM 689 O O . ARG A 1 84 ? 3.708 7.653 -16.435 1.00 87.62 84 ARG A O 1
ATOM 696 N N . ALA A 1 85 ? 5.526 6.723 -15.479 1.00 87.81 85 ALA A N 1
ATOM 697 C CA . ALA A 1 85 ? 5.307 7.303 -14.161 1.00 87.81 85 ALA A CA 1
ATOM 698 C C . ALA A 1 85 ? 5.317 8.834 -14.225 1.00 87.81 85 ALA A C 1
ATOM 700 O O . ALA A 1 85 ? 4.382 9.468 -13.746 1.00 87.81 85 ALA A O 1
ATOM 701 N N . ASN A 1 86 ? 6.318 9.432 -14.873 1.00 84.69 86 ASN A N 1
ATOM 702 C CA . ASN A 1 86 ? 6.434 10.885 -14.993 1.00 84.69 86 ASN A CA 1
ATOM 703 C C . ASN A 1 86 ? 5.228 11.502 -15.712 1.00 84.69 86 ASN A C 1
ATOM 705 O O . ASN A 1 86 ? 4.649 12.462 -15.208 1.00 84.69 86 ASN A O 1
ATOM 709 N N . GLN A 1 87 ? 4.811 10.926 -16.843 1.00 83.69 87 GLN A N 1
ATOM 710 C CA . GLN A 1 87 ? 3.647 11.403 -17.597 1.00 83.69 87 GLN A CA 1
ATOM 711 C C . GLN A 1 87 ? 2.356 11.307 -16.775 1.00 83.69 87 GLN A C 1
ATOM 713 O O . GLN A 1 87 ? 1.603 12.277 -16.673 1.00 83.69 87 GLN A O 1
ATOM 718 N N . ALA A 1 88 ? 2.113 10.148 -16.160 1.00 83.50 88 ALA A N 1
ATOM 719 C CA . ALA A 1 88 ? 0.902 9.894 -15.393 1.00 83.50 88 ALA A CA 1
ATOM 720 C C . ALA A 1 88 ? 0.813 10.764 -14.137 1.00 83.50 88 ALA A C 1
ATOM 722 O O . ALA A 1 88 ? -0.229 11.360 -13.862 1.00 83.50 88 ALA A O 1
ATOM 723 N N . LEU A 1 89 ? 1.910 10.857 -13.382 1.00 80.81 89 LEU A N 1
ATOM 724 C CA . LEU A 1 89 ? 1.967 11.676 -12.179 1.00 80.81 89 LEU A CA 1
ATOM 725 C C . LEU A 1 89 ? 1.791 13.154 -12.538 1.00 80.81 89 LEU A C 1
ATOM 727 O O . LEU A 1 89 ? 1.000 13.825 -11.889 1.00 80.81 89 LEU A O 1
ATOM 731 N N . GLN A 1 90 ? 2.418 13.647 -13.611 1.00 78.69 90 GLN A N 1
ATOM 732 C CA . GLN A 1 90 ? 2.229 15.027 -14.066 1.00 78.69 90 GLN A CA 1
ATOM 733 C C . GLN A 1 90 ? 0.763 15.339 -14.411 1.00 78.69 90 GLN A C 1
ATOM 735 O O . GLN A 1 90 ? 0.244 16.366 -13.974 1.00 78.69 90 GLN A O 1
ATOM 740 N N . ALA A 1 91 ? 0.084 14.459 -15.152 1.00 79.38 91 ALA A N 1
ATOM 741 C CA . ALA A 1 91 ? -1.327 14.636 -15.499 1.00 79.38 91 ALA A CA 1
ATOM 742 C C . ALA A 1 91 ? -2.239 14.582 -14.261 1.00 79.38 91 ALA A C 1
ATOM 744 O O . ALA A 1 91 ? -3.137 15.412 -14.106 1.00 79.38 91 ALA A O 1
ATOM 745 N N . TYR A 1 92 ? -1.981 13.646 -13.343 1.00 76.88 92 TYR A N 1
ATOM 746 C CA . TYR A 1 92 ? -2.699 13.563 -12.072 1.00 76.88 92 TYR A CA 1
ATOM 747 C C . TYR A 1 92 ? -2.498 14.829 -11.220 1.00 76.88 92 TYR A C 1
ATOM 749 O O . TYR A 1 92 ? -3.448 15.309 -10.603 1.00 76.88 92 TYR A O 1
ATOM 757 N N . TRP A 1 93 ? -1.306 15.436 -11.241 1.00 72.00 93 TRP A N 1
ATOM 758 C CA . TRP A 1 93 ? -1.031 16.700 -10.547 1.00 72.00 93 TRP A CA 1
ATOM 759 C C . TRP A 1 93 ? -1.761 17.885 -11.158 1.00 72.00 93 TRP A C 1
ATOM 761 O O . TRP A 1 93 ? -2.373 18.643 -10.412 1.00 72.00 93 TRP A O 1
ATOM 771 N N . GLN A 1 94 ? -1.756 18.018 -12.485 1.00 73.44 94 GLN A N 1
ATOM 772 C CA . GLN A 1 94 ? -2.529 19.060 -13.168 1.00 73.44 94 GLN A CA 1
ATOM 773 C C . GLN A 1 94 ? -4.021 18.957 -12.829 1.00 73.44 94 GLN A C 1
ATOM 775 O O . GLN A 1 94 ? -4.671 19.964 -12.570 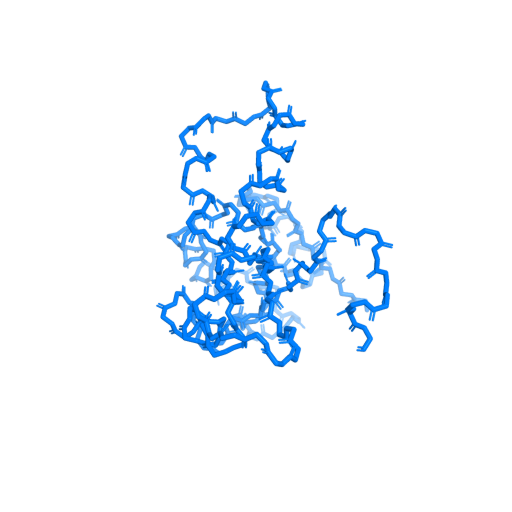1.00 73.44 94 GLN A O 1
ATOM 780 N N . GLY A 1 95 ? -4.557 17.735 -12.740 1.00 74.44 95 GLY A N 1
ATOM 781 C CA . GLY A 1 95 ? -5.946 17.505 -12.333 1.00 74.44 95 GLY A CA 1
ATOM 782 C C . GLY A 1 95 ? -6.259 17.871 -10.876 1.00 74.44 95 GLY A C 1
ATOM 783 O O . GLY A 1 95 ? -7.421 18.097 -10.547 1.00 74.44 95 GLY A O 1
ATOM 784 N N . MET A 1 96 ? -5.248 17.942 -10.005 1.00 70.69 96 MET A N 1
ATOM 785 C CA . MET A 1 96 ? -5.393 18.305 -8.588 1.00 70.69 96 MET A CA 1
ATOM 786 C C . MET A 1 96 ? -4.909 19.725 -8.266 1.00 70.69 96 MET A C 1
ATOM 788 O O . MET A 1 96 ? -4.948 20.144 -7.101 1.00 70.69 96 MET A O 1
ATOM 792 N N . GLU A 1 97 ? -4.466 20.479 -9.270 1.00 64.38 97 GLU A N 1
ATOM 793 C CA . GLU A 1 97 ? -4.002 21.852 -9.115 1.00 64.38 97 GLU A CA 1
ATOM 794 C C . GLU A 1 97 ? -5.114 22.723 -8.500 1.00 64.38 97 GLU A C 1
ATOM 796 O O . GLU A 1 97 ? -6.262 22.718 -8.941 1.00 64.38 97 GLU A O 1
ATOM 801 N N . GLY A 1 98 ? -4.796 23.414 -7.400 1.00 64.94 98 GLY A N 1
ATOM 802 C CA . GLY A 1 98 ? -5.763 24.196 -6.617 1.00 64.94 98 GLY A CA 1
ATOM 803 C C . GLY A 1 98 ? -6.513 23.431 -5.514 1.00 64.94 98 GLY A C 1
ATOM 804 O O . GLY A 1 98 ? -7.252 24.058 -4.758 1.00 64.94 98 GLY A O 1
ATOM 805 N N . THR A 1 99 ? -6.310 22.114 -5.364 1.00 65.44 99 THR A N 1
ATOM 806 C CA . THR A 1 99 ? -6.991 21.298 -4.328 1.00 65.44 99 THR A CA 1
ATOM 807 C C . THR A 1 99 ? -6.068 20.731 -3.246 1.00 65.44 99 THR A C 1
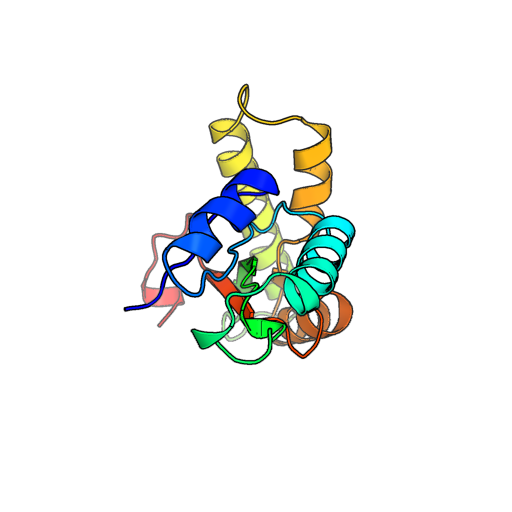ATOM 809 O O . THR A 1 99 ? -6.533 20.414 -2.149 1.00 65.44 99 THR A O 1
ATOM 812 N N . LEU A 1 100 ? -4.761 20.629 -3.509 1.00 61.56 100 LEU A N 1
ATOM 813 C CA . LEU A 1 100 ? -3.769 20.074 -2.584 1.00 61.56 100 LEU A CA 1
ATOM 814 C C . LEU A 1 100 ? -2.533 20.972 -2.474 1.00 61.56 100 LEU A C 1
ATOM 816 O O . LEU A 1 100 ? -2.147 21.656 -3.417 1.00 61.56 100 LEU A O 1
ATOM 820 N N . ASP A 1 101 ? -1.896 20.936 -1.304 1.00 62.50 101 ASP A N 1
ATOM 821 C CA . ASP A 1 101 ? -0.648 21.650 -1.022 1.00 62.50 101 ASP A CA 1
ATOM 822 C C . ASP A 1 101 ? 0.514 21.094 -1.884 1.00 62.50 101 ASP A C 1
ATOM 824 O O . ASP A 1 101 ? 0.805 19.892 -1.795 1.00 62.50 101 ASP A O 1
ATOM 828 N N . PRO A 1 102 ? 1.223 21.936 -2.665 1.00 59.16 102 PRO A N 1
ATOM 829 C CA . PRO A 1 102 ? 2.392 21.550 -3.464 1.00 59.16 102 PRO A CA 1
ATOM 830 C C . PRO A 1 102 ? 3.467 20.759 -2.701 1.00 59.16 102 PRO A C 1
ATOM 832 O O . PRO A 1 102 ? 4.113 19.876 -3.269 1.00 59.16 102 PRO A O 1
ATOM 835 N N . GLN A 1 103 ? 3.648 21.011 -1.401 1.00 60.66 103 GLN A N 1
ATOM 836 C CA . GLN A 1 103 ? 4.622 20.279 -0.583 1.00 60.66 103 GLN A CA 1
ATOM 837 C C . GLN A 1 103 ? 4.184 18.839 -0.291 1.00 60.66 103 GLN A C 1
ATOM 839 O O . GLN A 1 103 ? 5.021 17.933 -0.226 1.00 60.66 103 GLN A O 1
ATOM 844 N N . LYS A 1 104 ? 2.874 18.600 -0.150 1.00 56.91 104 LYS A N 1
ATOM 845 C CA . LYS A 1 104 ? 2.315 17.245 -0.013 1.00 56.91 104 LYS A CA 1
ATOM 846 C C . LYS A 1 104 ? 2.414 16.469 -1.328 1.00 56.91 104 LYS A C 1
ATOM 848 O O . LYS A 1 104 ? 2.603 15.257 -1.294 1.00 56.91 104 LYS A O 1
ATOM 853 N N . ILE A 1 105 ? 2.371 17.169 -2.463 1.00 58.69 105 ILE A N 1
ATOM 854 C CA . ILE A 1 105 ? 2.527 16.591 -3.806 1.00 58.69 105 ILE A CA 1
ATOM 855 C C . ILE A 1 105 ? 3.959 16.072 -4.023 1.00 58.69 105 ILE A C 1
ATOM 857 O O . ILE A 1 105 ? 4.137 14.925 -4.421 1.00 58.69 105 ILE A O 1
ATOM 861 N N . SER A 1 106 ? 4.989 16.853 -3.676 1.00 55.00 106 SER A N 1
ATOM 862 C CA . SER A 1 106 ? 6.397 16.424 -3.808 1.00 55.00 106 SER A CA 1
ATOM 863 C C . SER A 1 106 ? 6.721 15.166 -2.983 1.00 55.00 106 SER A C 1
ATOM 865 O O . SER A 1 106 ? 7.389 14.251 -3.463 1.00 55.00 106 SER A O 1
ATOM 867 N N . LYS A 1 107 ? 6.168 15.052 -1.767 1.00 57.03 107 LYS A N 1
ATOM 868 C CA . LYS A 1 107 ? 6.327 13.849 -0.928 1.00 57.03 107 LYS A CA 1
ATOM 869 C C . LYS A 1 107 ? 5.540 12.639 -1.449 1.00 57.03 107 LYS A C 1
ATOM 871 O O . LYS A 1 107 ? 6.005 11.516 -1.290 1.00 57.03 107 LYS A O 1
ATOM 876 N N . ALA A 1 108 ? 4.388 12.853 -2.086 1.00 55.59 108 ALA A N 1
ATOM 877 C CA . ALA A 1 108 ? 3.565 11.791 -2.670 1.00 55.59 108 ALA A CA 1
ATOM 878 C C . ALA A 1 108 ? 4.227 11.086 -3.865 1.00 55.59 108 ALA A C 1
ATOM 880 O O . ALA A 1 108 ? 4.051 9.878 -4.029 1.00 55.59 108 ALA A O 1
ATOM 881 N N . VAL A 1 109 ? 5.024 11.811 -4.663 1.00 55.78 109 VAL A N 1
ATOM 882 C CA . VAL A 1 109 ? 5.826 11.239 -5.765 1.00 55.78 109 VAL A CA 1
ATOM 883 C C . VAL A 1 109 ? 6.758 10.133 -5.252 1.00 55.78 109 VAL A C 1
ATOM 885 O O . VAL A 1 109 ? 6.978 9.143 -5.945 1.00 55.78 109 VAL A O 1
ATOM 888 N N . ASN A 1 110 ? 7.221 10.241 -4.003 1.00 61.88 110 ASN A N 1
ATOM 889 C CA . ASN A 1 110 ? 8.139 9.280 -3.393 1.00 61.88 110 ASN A CA 1
ATOM 890 C C . ASN A 1 110 ? 7.498 7.905 -3.099 1.00 61.88 110 ASN A C 1
ATOM 892 O O . ASN A 1 110 ? 8.208 6.930 -2.867 1.00 61.88 110 ASN A O 1
ATOM 896 N N . ASN A 1 111 ? 6.162 7.806 -3.130 1.00 73.00 111 ASN A N 1
ATOM 897 C CA . ASN A 1 111 ? 5.434 6.576 -2.813 1.00 73.00 111 ASN A CA 1
ATOM 898 C C . ASN A 1 111 ? 4.945 5.804 -4.051 1.00 73.00 111 ASN A C 1
ATOM 900 O O . ASN A 1 111 ? 4.389 4.711 -3.901 1.00 73.00 111 ASN A O 1
ATOM 904 N N . ALA A 1 112 ? 5.159 6.301 -5.273 1.00 88.75 112 ALA A N 1
ATOM 905 C CA . ALA A 1 112 ? 4.918 5.500 -6.474 1.00 88.75 112 ALA A CA 1
ATOM 906 C C . ALA A 1 112 ? 5.939 4.353 -6.563 1.00 88.75 112 ALA A C 1
ATOM 908 O O . ALA A 1 112 ? 7.098 4.516 -6.191 1.00 88.75 112 ALA A O 1
ATOM 909 N N . LEU A 1 113 ? 5.500 3.183 -7.010 1.00 92.00 113 LEU A N 1
ATOM 910 C CA . LEU A 1 113 ? 6.334 2.009 -7.255 1.00 92.00 113 LEU A CA 1
ATOM 911 C C . LEU A 1 113 ? 6.662 1.970 -8.750 1.00 92.00 113 LEU A C 1
ATOM 913 O O . LEU A 1 113 ? 5.741 1.871 -9.560 1.00 92.00 113 LEU A O 1
ATOM 917 N N . VAL A 1 114 ? 7.939 2.093 -9.124 1.00 93.44 114 VAL A N 1
ATOM 918 C CA . VAL A 1 114 ? 8.343 2.301 -10.531 1.00 93.44 114 VAL A CA 1
ATOM 919 C C . VAL A 1 114 ? 9.513 1.400 -10.923 1.00 93.44 114 VAL A C 1
ATOM 921 O O . VAL A 1 114 ? 10.538 1.432 -10.252 1.00 93.44 114 VAL A O 1
ATOM 924 N N . GLY A 1 115 ? 9.402 0.628 -12.009 1.00 94.56 115 GLY A N 1
ATOM 925 C CA . GLY A 1 115 ? 10.528 -0.153 -12.547 1.00 94.56 115 GLY A CA 1
ATOM 926 C C . GLY A 1 115 ? 10.148 -1.513 -13.137 1.00 94.56 115 GLY A C 1
ATOM 927 O O . GLY A 1 115 ? 9.055 -1.693 -13.674 1.00 94.56 115 GLY A O 1
ATOM 928 N N . THR A 1 116 ? 11.067 -2.479 -13.073 1.00 95.31 116 THR A N 1
ATOM 929 C CA . THR A 1 116 ? 10.796 -3.889 -13.417 1.00 95.31 116 THR A CA 1
ATOM 930 C C . THR A 1 116 ? 10.067 -4.609 -12.272 1.00 95.31 116 THR A C 1
ATOM 932 O O . THR A 1 116 ? 10.004 -4.072 -11.165 1.00 95.31 116 THR A O 1
ATOM 935 N N . PRO A 1 117 ? 9.533 -5.833 -12.474 1.00 95.12 117 PRO A N 1
ATOM 936 C CA . PRO A 1 117 ? 8.957 -6.616 -11.377 1.00 95.12 117 PRO A CA 1
ATOM 937 C C . PRO A 1 117 ? 9.880 -6.749 -10.157 1.00 95.12 117 PRO A C 1
ATOM 939 O O . PRO A 1 117 ? 9.418 -6.645 -9.023 1.00 95.12 117 PRO A O 1
ATOM 942 N N . GLU A 1 118 ? 11.179 -6.938 -10.382 1.00 96.81 118 GLU A N 1
ATOM 943 C CA . GLU A 1 118 ? 12.183 -7.042 -9.323 1.00 96.81 118 GLU A CA 1
ATOM 944 C C . GLU A 1 118 ? 12.342 -5.719 -8.566 1.00 96.81 118 GLU A C 1
ATOM 946 O O . GLU A 1 118 ? 12.329 -5.729 -7.335 1.00 96.81 118 GLU A O 1
ATOM 951 N N . ASP A 1 119 ? 12.390 -4.592 -9.285 1.00 96.62 119 ASP A N 1
ATOM 952 C CA . ASP A 1 119 ? 12.456 -3.260 -8.674 1.00 96.62 119 ASP A CA 1
ATOM 953 C C . ASP A 1 119 ? 11.214 -2.989 -7.806 1.00 96.62 119 ASP A C 1
ATOM 955 O O . ASP A 1 119 ? 11.329 -2.420 -6.721 1.00 96.62 119 ASP A O 1
ATOM 959 N N . ILE A 1 120 ? 10.020 -3.409 -8.253 1.00 95.50 120 ILE A N 1
ATOM 960 C CA . ILE A 1 120 ? 8.780 -3.246 -7.476 1.00 95.50 120 ILE A CA 1
ATOM 961 C C . ILE A 1 120 ? 8.848 -4.053 -6.175 1.00 95.50 120 ILE A C 1
ATOM 963 O O . ILE A 1 120 ? 8.462 -3.554 -5.118 1.00 95.50 120 ILE A O 1
ATOM 967 N N . VAL A 1 121 ? 9.337 -5.294 -6.232 1.00 95.75 121 VAL A N 1
ATOM 968 C CA . VAL A 1 121 ? 9.483 -6.144 -5.041 1.00 95.75 121 VAL A CA 1
ATOM 969 C C . VAL A 1 121 ? 10.475 -5.538 -4.050 1.00 95.75 121 VAL A C 1
ATOM 971 O O . VAL A 1 121 ? 10.195 -5.528 -2.850 1.00 95.75 121 VAL A O 1
ATOM 974 N N . GLU A 1 122 ? 11.611 -5.033 -4.532 1.00 97.25 122 GLU A N 1
ATOM 975 C CA . GLU A 1 122 ? 12.619 -4.365 -3.704 1.00 97.25 122 GLU A CA 1
ATOM 976 C C . GLU A 1 122 ? 12.034 -3.122 -3.026 1.00 97.25 122 GLU A C 1
ATOM 978 O O . GLU A 1 122 ? 12.014 -3.046 -1.798 1.00 97.25 122 GLU A O 1
ATOM 983 N N . GLN A 1 123 ? 11.403 -2.234 -3.795 1.00 95.19 123 GLN A N 1
ATOM 984 C CA . GLN A 1 123 ? 10.758 -1.033 -3.260 1.00 95.19 123 GLN A CA 1
ATOM 985 C C . GLN A 1 123 ? 9.655 -1.349 -2.242 1.00 95.19 123 GLN A C 1
ATOM 987 O O . GLN A 1 123 ? 9.515 -0.631 -1.252 1.00 95.19 123 GLN A O 1
ATOM 992 N N . ILE A 1 124 ? 8.863 -2.411 -2.451 1.00 94.62 124 ILE A N 1
ATOM 993 C CA . ILE A 1 124 ? 7.842 -2.818 -1.476 1.00 94.62 124 ILE A CA 1
ATOM 994 C C . ILE A 1 124 ? 8.494 -3.219 -0.149 1.00 94.62 124 ILE A C 1
ATOM 996 O O . ILE A 1 124 ? 8.032 -2.793 0.908 1.00 94.62 124 ILE A O 1
ATOM 1000 N N . ARG A 1 125 ? 9.568 -4.014 -0.206 1.00 95.25 125 ARG A N 1
ATOM 1001 C CA . ARG A 1 125 ? 10.290 -4.493 0.981 1.00 95.25 125 ARG A CA 1
ATOM 1002 C C . ARG A 1 125 ? 10.991 -3.375 1.738 1.00 95.25 125 ARG A C 1
ATOM 1004 O O . ARG A 1 125 ? 11.053 -3.429 2.960 1.00 95.25 125 ARG A O 1
ATOM 1011 N N . GLU A 1 126 ? 11.530 -2.397 1.024 1.00 94.00 126 GLU A N 1
ATOM 1012 C CA . GLU A 1 126 ? 12.249 -1.278 1.630 1.00 94.00 126 GLU A CA 1
ATOM 1013 C C . GLU A 1 126 ? 11.314 -0.261 2.288 1.00 94.00 126 GLU A C 1
ATOM 1015 O O . GLU A 1 126 ? 11.669 0.339 3.300 1.00 94.00 126 GLU A O 1
ATOM 1020 N N . ARG A 1 127 ? 10.131 -0.037 1.705 1.00 90.62 127 ARG A N 1
ATOM 1021 C CA . ARG A 1 127 ? 9.305 1.133 2.035 1.00 90.62 127 ARG A CA 1
ATOM 1022 C C . ARG A 1 127 ? 8.038 0.834 2.824 1.00 90.62 127 ARG A C 1
ATOM 1024 O O . ARG A 1 127 ? 7.480 1.763 3.398 1.00 90.62 127 ARG A O 1
ATOM 1031 N N . PHE A 1 128 ? 7.543 -0.401 2.812 1.00 92.19 128 PHE A N 1
ATOM 1032 C CA . PHE A 1 128 ? 6.292 -0.756 3.483 1.00 92.19 128 PHE A CA 1
ATOM 1033 C C . PHE A 1 128 ? 6.525 -1.804 4.559 1.00 92.19 128 PHE A C 1
ATOM 1035 O O . PHE A 1 128 ? 7.416 -2.648 4.462 1.00 92.19 128 PHE A O 1
ATOM 1042 N N . HIS A 1 129 ? 5.681 -1.777 5.585 1.00 94.62 129 HIS A N 1
ATOM 1043 C CA . HIS A 1 129 ? 5.743 -2.786 6.627 1.00 94.62 129 HIS A CA 1
ATOM 1044 C C . HIS A 1 129 ? 5.283 -4.146 6.067 1.00 94.62 129 HIS A C 1
ATOM 1046 O O . HIS A 1 129 ? 4.308 -4.192 5.317 1.00 94.62 129 HIS A O 1
ATOM 1052 N N . PRO A 1 130 ? 5.897 -5.279 6.456 1.00 95.50 130 PRO A N 1
ATOM 1053 C CA . PRO A 1 130 ? 5.543 -6.605 5.928 1.00 95.50 130 PRO A CA 1
ATOM 1054 C C . PRO A 1 130 ? 4.089 -7.035 6.189 1.00 95.50 130 PRO A C 1
ATOM 1056 O O . PRO A 1 130 ? 3.562 -7.896 5.493 1.00 95.50 130 PRO A O 1
ATOM 1059 N N . GLU A 1 131 ? 3.434 -6.437 7.184 1.00 96.19 131 GLU A N 1
ATOM 1060 C CA . GLU A 1 131 ? 2.014 -6.672 7.499 1.00 96.19 131 GLU A CA 1
ATOM 1061 C C . GLU A 1 131 ? 1.059 -5.638 6.872 1.00 96.19 131 GLU A C 1
ATOM 1063 O O . GLU A 1 131 ? -0.154 -5.687 7.111 1.00 96.19 131 GLU A O 1
ATOM 1068 N N . ASP A 1 132 ? 1.579 -4.677 6.100 1.00 94.69 132 ASP A N 1
ATOM 1069 C CA . ASP A 1 132 ? 0.736 -3.731 5.378 1.00 94.69 132 ASP A CA 1
ATOM 1070 C C . ASP A 1 132 ? -0.071 -4.449 4.297 1.00 94.69 132 ASP A C 1
ATOM 1072 O O . ASP A 1 132 ? 0.407 -5.320 3.568 1.00 94.69 132 ASP A O 1
ATOM 1076 N N . ARG A 1 133 ? -1.325 -4.021 4.145 1.00 95.44 133 ARG A N 1
ATOM 1077 C CA . ARG A 1 133 ? -2.143 -4.382 2.991 1.00 95.44 133 ARG A CA 1
ATOM 1078 C C . ARG A 1 133 ? -2.038 -3.279 1.951 1.00 95.44 133 ARG A C 1
ATOM 1080 O O . ARG A 1 133 ? -2.562 -2.185 2.156 1.00 95.44 133 ARG A O 1
ATOM 1087 N N . LEU A 1 134 ? -1.432 -3.588 0.813 1.00 94.31 134 LEU A N 1
ATOM 1088 C CA . LEU A 1 134 ? -1.349 -2.653 -0.303 1.00 94.31 134 LEU A CA 1
ATOM 1089 C C . LEU A 1 134 ? -2.516 -2.856 -1.271 1.00 94.31 134 LEU A C 1
ATOM 1091 O O . LEU A 1 134 ? -2.833 -3.974 -1.671 1.00 94.31 134 LEU A O 1
ATOM 1095 N N . MET A 1 135 ? -3.152 -1.754 -1.649 1.00 92.69 135 MET A N 1
ATOM 1096 C CA . MET A 1 135 ? -4.089 -1.681 -2.761 1.00 92.69 135 MET A CA 1
ATOM 1097 C C . MET A 1 135 ? -3.342 -1.083 -3.952 1.00 92.69 135 MET A C 1
ATOM 1099 O O . MET A 1 135 ? -3.125 0.126 -4.024 1.00 92.69 135 MET A O 1
ATOM 1103 N N . LEU A 1 136 ? -2.903 -1.946 -4.862 1.00 91.56 136 LEU A N 1
ATOM 1104 C CA . LEU A 1 136 ? -2.071 -1.543 -5.990 1.00 91.56 136 LEU A CA 1
ATOM 1105 C C . LEU A 1 136 ? -2.933 -0.967 -7.106 1.00 91.56 136 LEU A C 1
ATOM 1107 O O . LEU A 1 136 ? -3.884 -1.602 -7.561 1.00 91.56 136 LEU A O 1
ATOM 1111 N N . TRP A 1 137 ? -2.612 0.252 -7.516 1.00 87.88 137 TRP A N 1
ATOM 1112 C CA . TRP A 1 137 ? -3.281 0.943 -8.606 1.00 87.88 137 TRP A CA 1
ATOM 1113 C C . TRP A 1 137 ? -2.363 0.872 -9.815 1.00 87.88 137 TRP A C 1
ATOM 1115 O O . TRP A 1 137 ? -1.399 1.632 -9.929 1.00 87.88 137 TRP A O 1
ATOM 1125 N N . PHE A 1 138 ? -2.646 -0.102 -10.672 1.00 84.56 138 PHE A N 1
ATOM 1126 C CA . PHE A 1 138 ? -1.988 -0.239 -11.958 1.00 84.56 138 PHE A CA 1
ATOM 1127 C C . PHE A 1 138 ? -2.679 0.664 -12.964 1.00 84.56 138 PHE A C 1
ATOM 1129 O O . PHE A 1 138 ? -3.903 0.716 -13.016 1.00 84.56 138 PHE A O 1
ATOM 1136 N N . ASP A 1 139 ? -1.857 1.304 -13.781 1.00 66.06 139 ASP A N 1
ATOM 1137 C CA . ASP A 1 139 ? -2.273 1.848 -15.060 1.00 66.06 139 ASP A CA 1
ATOM 1138 C C . ASP A 1 139 ? -3.352 2.952 -15.019 1.00 66.06 139 ASP A C 1
ATOM 1140 O O . ASP A 1 139 ? -4.542 2.738 -15.237 1.00 66.06 139 ASP A O 1
ATOM 1144 N N . PHE A 1 140 ? -2.902 4.184 -14.770 1.00 59.59 140 PHE A N 1
ATOM 1145 C CA . PHE A 1 140 ? -3.761 5.370 -14.792 1.00 59.59 140 PHE A CA 1
ATOM 1146 C C . PHE A 1 140 ? -4.082 5.907 -16.202 1.00 59.59 140 PHE A C 1
ATOM 1148 O O . PHE A 1 140 ? -5.029 6.678 -16.334 1.00 59.59 140 PHE A O 1
ATOM 1155 N N . PHE A 1 141 ? -3.304 5.563 -17.240 1.00 57.84 141 PHE A N 1
ATOM 1156 C CA . PHE A 1 141 ? -3.357 6.255 -18.548 1.00 57.84 141 PHE A CA 1
ATOM 1157 C C . PHE A 1 141 ? -3.068 5.380 -19.775 1.00 57.84 141 PHE A C 1
ATOM 1159 O O . PHE A 1 141 ? -3.239 5.831 -20.908 1.00 57.84 141 PHE A O 1
ATOM 1166 N N . ASN A 1 142 ? -2.623 4.142 -19.603 1.00 60.38 142 ASN A N 1
ATOM 1167 C CA . ASN A 1 142 ? -2.411 3.221 -20.700 1.00 60.38 142 ASN A CA 1
ATOM 1168 C C . ASN A 1 142 ? -3.703 2.427 -20.956 1.00 60.38 142 ASN A C 1
ATOM 1170 O O . ASN A 1 142 ? -4.050 1.446 -20.312 1.00 60.38 142 ASN A O 1
ATOM 1174 N N . HIS A 1 143 ? -4.434 2.871 -21.976 1.00 61.81 143 HIS A N 1
ATOM 1175 C CA . HIS A 1 143 ? -5.640 2.200 -22.467 1.00 61.81 143 HIS A CA 1
ATOM 1176 C C . HIS A 1 143 ? -5.338 0.924 -23.280 1.00 61.81 143 HIS A C 1
ATOM 1178 O O . HIS A 1 143 ? -6.244 0.339 -23.877 1.00 61.81 143 HIS A O 1
ATOM 1184 N N . ASN A 1 144 ? -4.073 0.488 -23.348 1.00 64.31 144 ASN A N 1
ATOM 1185 C CA . ASN A 1 144 ? -3.682 -0.717 -24.068 1.00 64.31 144 ASN A CA 1
ATOM 1186 C C . ASN A 1 144 ? -3.785 -1.963 -23.177 1.00 64.31 144 ASN A C 1
ATOM 1188 O O . ASN A 1 144 ? -2.795 -2.449 -22.626 1.00 64.31 144 ASN A O 1
ATOM 1192 N N . ASN A 1 145 ? -5.000 -2.509 -23.108 1.00 60.44 145 ASN A N 1
ATOM 1193 C CA . ASN A 1 145 ? -5.325 -3.718 -22.349 1.00 60.44 145 ASN A CA 1
ATOM 1194 C C . ASN A 1 145 ? -4.484 -4.954 -22.737 1.00 60.44 145 ASN A C 1
ATOM 1196 O O . ASN A 1 145 ? -4.371 -5.874 -21.935 1.00 60.44 145 ASN A O 1
ATOM 1200 N N . GLU A 1 146 ? -3.891 -5.006 -23.936 1.00 65.81 146 GLU A N 1
ATOM 1201 C CA . GLU A 1 146 ? -3.068 -6.146 -24.377 1.00 65.81 146 GLU A CA 1
ATOM 1202 C C . GLU A 1 146 ? -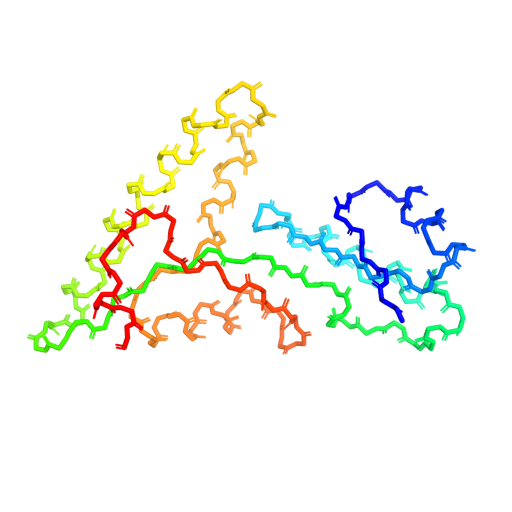1.702 -6.213 -23.677 1.00 65.81 146 GLU A C 1
ATOM 1204 O O . GLU A 1 146 ? -1.083 -7.269 -23.657 1.00 65.81 146 GLU A O 1
ATOM 1209 N N . GLN A 1 147 ? -1.224 -5.115 -23.080 1.00 57.59 147 GLN A N 1
ATOM 1210 C CA . GLN A 1 147 ? 0.058 -5.100 -22.357 1.00 57.59 147 GLN A CA 1
ATOM 1211 C C . GLN A 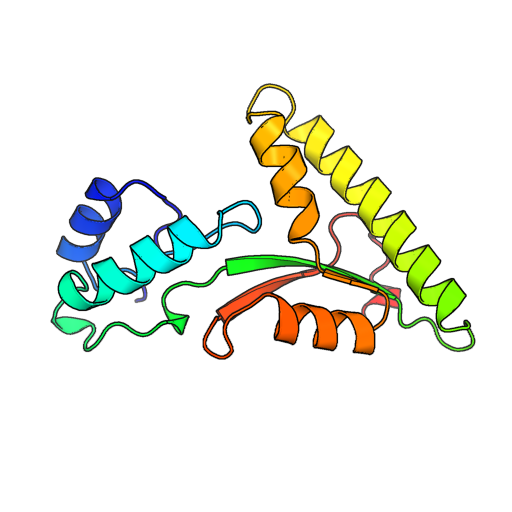1 147 ? -0.045 -5.566 -20.898 1.00 57.59 147 GLN A C 1
ATOM 1213 O O . GLN A 1 147 ? 0.986 -5.805 -20.273 1.00 57.59 147 GLN A O 1
ATOM 1218 N N . ILE A 1 148 ? -1.263 -5.666 -20.355 1.00 51.31 148 ILE A N 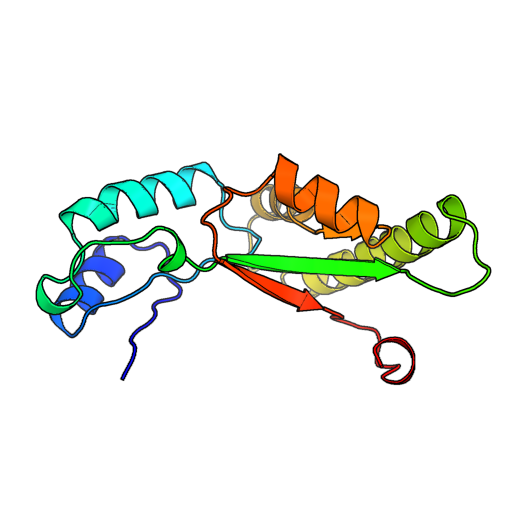1
ATOM 1219 C CA . ILE A 1 148 ? -1.526 -6.040 -18.953 1.00 51.31 148 ILE A CA 1
ATOM 1220 C C . ILE A 1 148 ? -1.929 -7.525 -18.830 1.00 51.31 148 ILE A C 1
ATOM 1222 O O . ILE A 1 148 ? -1.883 -8.080 -17.734 1.00 51.31 148 ILE A O 1
ATOM 1226 N N . LYS A 1 149 ? -2.340 -8.159 -19.936 1.00 51.56 149 LYS A N 1
ATOM 1227 C CA . LYS A 1 149 ? -2.754 -9.570 -19.984 1.00 51.56 149 LYS A CA 1
ATOM 1228 C C . LYS A 1 149 ? -1.589 -10.547 -19.844 1.00 51.56 149 LYS A C 1
ATOM 1230 O O . LYS A 1 149 ? -0.491 -10.251 -20.364 1.00 51.56 149 LYS A O 1
#

Foldseek 3Di:
DAAEDADLDPVVVLVSQVVDQYFYEEELLDDPVSLVVVQVVCQPRTRVVVPGRFSQSYEYEAEEQEFDDPPDDQVVRQVNSVVQLVVLLVVVVVVCPPPDDPVSSVSSSVRHQTGYPVSSVVCCVVPDDPRHHYDYDYDPDPPPPVRVD

pLDDT: mean 86.72, std 13.37, range [51.31, 97.69]

Sequence (149 aa):
MQLIIGSHNKATHDLANTILPCKVFNLSITPEEQIEETHQRMKTKFHPDGGDWQRWYLPRTAMVFIDNTPKKSIAQRREIAYERANQALQAYWQGMEGTLDPQKISKAVNNALVGTPEDIVEQIRERFHPEDRLMLWFDFFNHNNEQIK

Radius of gyration: 17.66 Å; chains: 1; bounding box: 39×34×47 Å

Secondary structure (DSSP, 8-state):
--EEE----HHHHHHHHTTS-EEE-B-TTS-HHHHHHHHHHHHHHS-GGG-S--GGGS-EEEEEEE---TT--HHHHHHHHHHHHHHHHHHHHHHHTTTS-HHHHHHHHTT-EEESHHHHHHHHHHHS-TT--EEEEE-SS---GGGT-